Protein AF-F6G7V3-F1 (afdb_monomer)

Solvent-accessible surface area (backbone atoms only — not comparable to full-atom values): 4840 Å² total; per-residue (Å²): 88,52,71,74,74,72,52,85,84,90,72,59,66,74,58,52,62,55,48,46,76,80,42,76,64,89,87,80,87,70,90,53,80,82,68,68,76,89,85,80,88,88,69,96,54,73,84,82,43,58,69,70,58,46,54,50,50,53,51,53,51,53,53,51,52,56,59,61,75,75,113

Organism: Ralstonia solanacearum (strain Po82) (NCBI:txid1031711)

Foldseek 3Di:
DQLVPPDDDQDPPVVVVVCVVPGVHDDDDDPDPVSDDDDDDDDPDLVPDDPVVNVVVVVVVVVVVVVVVVD

Structure (mmCIF, N/CA/C/O backbone):
data_AF-F6G7V3-F1
#
_entry.id   AF-F6G7V3-F1
#
loop_
_atom_site.group_PDB
_atom_site.id
_atom_sit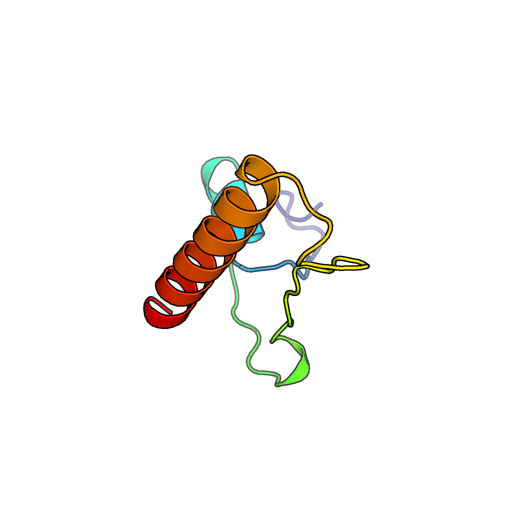e.type_symbol
_atom_site.label_atom_id
_atom_site.label_alt_id
_atom_site.label_comp_id
_atom_site.label_asym_id
_atom_site.label_entity_id
_atom_site.label_seq_id
_atom_site.pdbx_PDB_ins_code
_atom_site.Cartn_x
_atom_site.Cartn_y
_atom_site.Cartn_z
_atom_site.occupancy
_atom_site.B_iso_or_equiv
_atom_site.auth_seq_id
_atom_site.auth_comp_id
_atom_site.auth_asym_id
_atom_site.auth_atom_id
_atom_site.pdbx_PDB_model_num
ATOM 1 N N . MET A 1 1 ? -13.621 13.005 13.132 1.00 8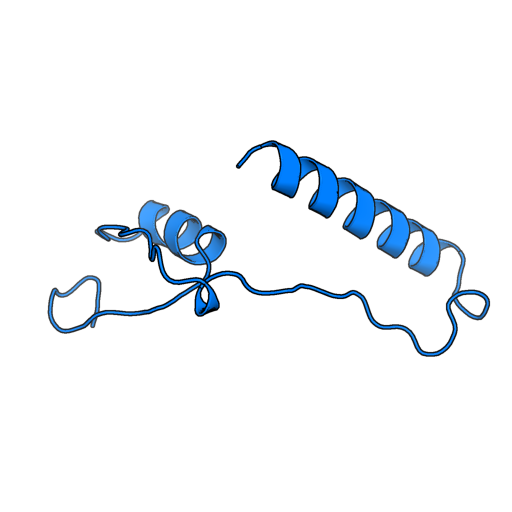4.62 1 MET A N 1
ATOM 2 C CA . MET A 1 1 ? -14.831 12.321 12.621 1.00 84.62 1 MET A CA 1
ATOM 3 C C . MET A 1 1 ? -14.814 10.851 13.013 1.00 84.62 1 MET A C 1
ATOM 5 O O . MET A 1 1 ? -15.635 10.482 13.835 1.00 84.62 1 MET A O 1
ATOM 9 N N . ILE A 1 2 ? -13.878 10.041 12.503 1.00 95.12 2 ILE A N 1
ATOM 10 C CA . ILE A 1 2 ? -13.816 8.603 12.836 1.00 95.12 2 ILE A CA 1
ATOM 11 C C . ILE A 1 2 ? -13.330 8.387 14.278 1.00 95.12 2 ILE A C 1
ATOM 13 O O . ILE A 1 2 ? -14.067 7.837 15.082 1.00 95.12 2 ILE A O 1
ATOM 17 N N . GLU A 1 3 ? -12.159 8.921 14.645 1.00 93.88 3 GLU A N 1
ATOM 18 C CA . GLU A 1 3 ? -11.611 8.820 16.016 1.00 93.88 3 GLU A CA 1
ATOM 19 C C . GLU A 1 3 ? -12.547 9.403 17.089 1.00 93.88 3 GLU A C 1
ATOM 21 O O . GLU A 1 3 ? -12.606 8.936 18.219 1.00 93.88 3 GLU A O 1
ATOM 26 N N . THR A 1 4 ? -13.331 10.414 16.721 1.00 93.75 4 THR A N 1
ATOM 27 C CA . THR A 1 4 ? -14.316 11.049 17.604 1.00 93.75 4 THR A CA 1
ATOM 28 C C . THR A 1 4 ? -15.658 10.302 17.642 1.00 93.75 4 THR A C 1
ATOM 30 O O . THR A 1 4 ? -16.627 10.844 18.162 1.00 93.75 4 THR A O 1
ATOM 33 N N . GLY A 1 5 ? -15.754 9.108 17.044 1.00 92.31 5 GLY A N 1
ATOM 34 C CA . GLY A 1 5 ? -16.929 8.230 17.102 1.00 92.31 5 GLY A CA 1
ATOM 35 C C . GLY A 1 5 ? -18.136 8.657 16.258 1.00 92.31 5 GLY A C 1
ATOM 36 O O . GLY A 1 5 ? -19.229 8.144 16.464 1.00 92.31 5 GLY A O 1
ATOM 37 N N . VAL A 1 6 ? -17.975 9.595 15.319 1.00 94.81 6 VAL A N 1
ATOM 38 C CA . VAL A 1 6 ? -19.092 10.179 14.542 1.00 94.81 6 VAL A CA 1
ATOM 39 C C . VAL A 1 6 ? -19.059 9.822 13.052 1.00 94.81 6 VAL A C 1
ATOM 41 O O . VAL A 1 6 ? -19.771 10.433 12.259 1.00 94.81 6 VAL A O 1
ATOM 44 N N . GLY A 1 7 ? -18.241 8.852 12.634 1.00 94.12 7 GLY A N 1
ATOM 45 C CA . GLY A 1 7 ? -18.235 8.389 11.245 1.00 94.12 7 GLY A CA 1
ATOM 46 C C . GLY A 1 7 ? -17.417 7.125 11.001 1.00 94.12 7 GLY A C 1
ATOM 47 O O . GLY A 1 7 ? -16.654 6.691 11.857 1.00 94.12 7 GLY A O 1
ATOM 48 N N . ILE A 1 8 ? -17.571 6.570 9.798 1.00 95.31 8 ILE A N 1
ATOM 49 C CA . ILE A 1 8 ? -16.860 5.385 9.299 1.00 95.31 8 ILE A CA 1
ATOM 50 C C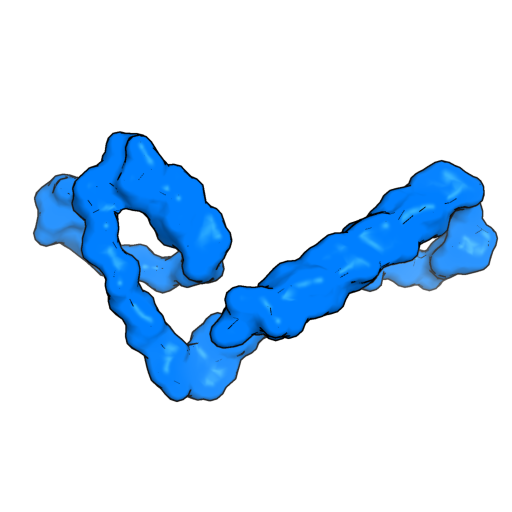 . ILE A 1 8 ? -16.099 5.794 8.034 1.00 95.31 8 ILE A C 1
ATOM 52 O O . ILE A 1 8 ? -16.595 6.598 7.243 1.00 95.31 8 ILE A O 1
ATOM 56 N N . GLY A 1 9 ? -14.894 5.258 7.848 1.00 94.00 9 GLY A N 1
ATOM 57 C CA . GLY A 1 9 ? -14.103 5.443 6.635 1.00 94.00 9 GLY A CA 1
ATOM 58 C C . GLY A 1 9 ? -13.727 4.103 6.016 1.00 94.00 9 GLY A C 1
ATOM 59 O O . GLY A 1 9 ? -13.400 3.164 6.735 1.00 94.00 9 GLY A O 1
ATOM 60 N N . VAL A 1 10 ? -13.742 4.034 4.686 1.00 94.25 10 VAL A N 1
ATOM 61 C CA . VAL A 1 10 ? -13.207 2.899 3.927 1.00 94.25 10 VAL A CA 1
ATOM 62 C C . VAL A 1 10 ? -11.869 3.324 3.342 1.00 94.25 10 VAL A C 1
ATOM 64 O O . VAL A 1 10 ? -11.796 4.265 2.553 1.00 94.25 10 VAL A O 1
ATOM 67 N N . VAL A 1 11 ? -10.802 2.655 3.765 1.00 93.00 11 VAL A N 1
ATOM 68 C CA . VAL A 1 11 ? -9.426 2.9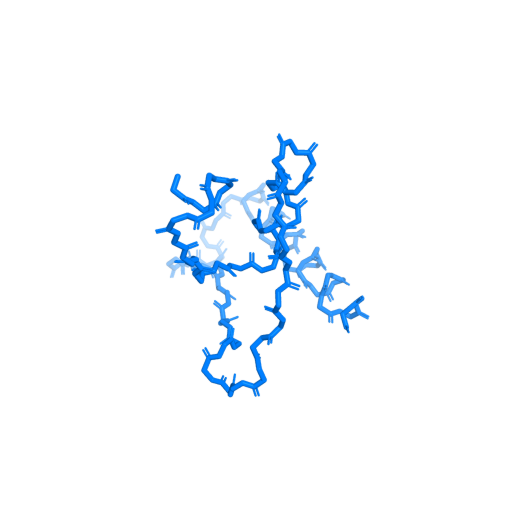51 3.356 1.00 93.00 11 VAL A CA 1
ATOM 69 C C . VAL A 1 11 ? -8.653 1.646 3.158 1.00 93.00 11 VAL A C 1
ATOM 71 O O . VAL A 1 11 ? -9.043 0.618 3.710 1.00 93.00 11 VAL A O 1
ATOM 74 N N . PRO A 1 12 ? -7.529 1.651 2.417 1.00 91.81 12 PRO A N 1
ATOM 75 C CA . PRO A 1 12 ? -6.632 0.502 2.396 1.00 91.81 12 PRO A CA 1
ATOM 76 C C . PRO A 1 12 ? -6.137 0.148 3.805 1.00 91.81 12 PRO A C 1
ATOM 78 O O . PRO A 1 12 ? -5.788 1.048 4.574 1.00 91.81 12 PRO A O 1
ATOM 81 N N . LEU A 1 13 ? -5.999 -1.149 4.103 1.00 92.00 13 LEU A N 1
ATOM 82 C CA . LEU A 1 13 ? -5.517 -1.641 5.403 1.00 92.00 13 LEU A CA 1
ATOM 83 C C . LEU A 1 13 ? -4.196 -0.984 5.835 1.00 92.00 13 LEU A C 1
ATOM 85 O O . LEU A 1 13 ? -4.040 -0.602 6.990 1.00 92.00 13 LEU A O 1
ATOM 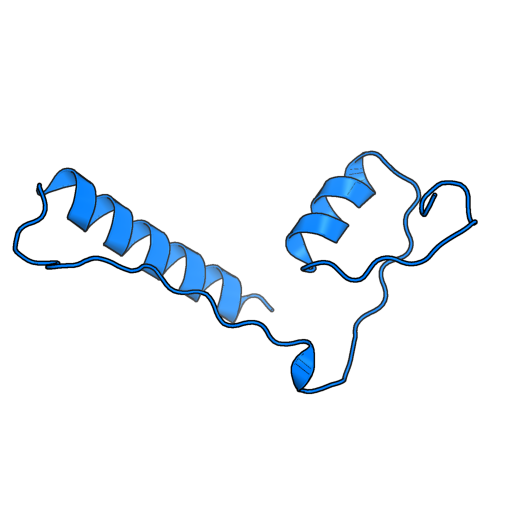89 N N . SER A 1 14 ? -3.270 -0.757 4.899 1.00 90.12 14 SER A N 1
ATOM 90 C CA . SER A 1 14 ? -1.996 -0.082 5.178 1.00 90.12 14 SER A CA 1
ATOM 91 C C . SER A 1 14 ? -2.166 1.335 5.745 1.00 90.12 14 S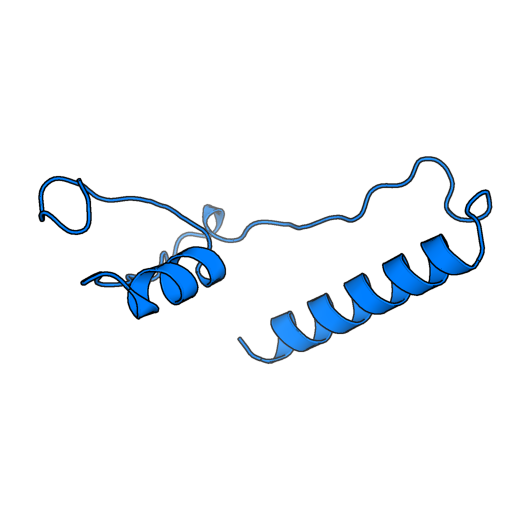ER A C 1
ATOM 93 O O . SER A 1 14 ? -1.380 1.758 6.587 1.00 90.12 14 SER A O 1
ATOM 95 N N . ALA A 1 15 ? -3.184 2.076 5.295 1.00 93.31 15 ALA A N 1
ATOM 96 C CA . ALA A 1 15 ? -3.487 3.408 5.811 1.00 93.31 15 ALA A CA 1
ATOM 97 C C . ALA A 1 15 ? -4.159 3.326 7.190 1.00 93.31 15 ALA A C 1
ATOM 99 O O . ALA A 1 15 ? -3.800 4.088 8.085 1.00 93.31 15 ALA A O 1
ATOM 100 N N . ALA A 1 16 ? -5.069 2.366 7.386 1.00 94.50 16 ALA A N 1
ATOM 101 C CA . ALA A 1 16 ? -5.696 2.120 8.684 1.00 94.50 16 ALA A CA 1
ATOM 102 C C . ALA A 1 16 ? -4.655 1.756 9.760 1.00 94.50 16 ALA A C 1
ATOM 104 O O . ALA A 1 16 ? -4.639 2.370 10.823 1.00 94.50 16 ALA A O 1
ATOM 105 N N . LEU A 1 17 ? -3.725 0.844 9.449 1.00 94.56 17 LEU A N 1
ATOM 106 C CA . LEU A 1 17 ? -2.621 0.451 10.336 1.00 94.56 17 LEU A CA 1
ATOM 107 C C . LEU A 1 17 ? -1.628 1.585 10.609 1.00 94.56 17 LEU A C 1
ATOM 109 O O . LEU A 1 17 ? -0.978 1.604 11.651 1.00 94.56 17 LEU A O 1
ATOM 113 N N . HIS A 1 18 ? -1.455 2.519 9.672 1.00 94.88 18 HIS A N 1
ATOM 114 C CA . HIS A 1 18 ? -0.653 3.710 9.932 1.00 94.88 18 HIS A CA 1
ATOM 115 C C . HIS A 1 18 ? -1.366 4.593 10.961 1.00 94.88 18 HIS A C 1
ATOM 117 O O . HIS A 1 18 ? -0.781 4.925 11.989 1.00 94.88 18 HIS A O 1
ATOM 123 N N . HIS A 1 19 ? -2.633 4.933 10.726 1.00 95.31 19 HIS A N 1
ATOM 124 C CA . 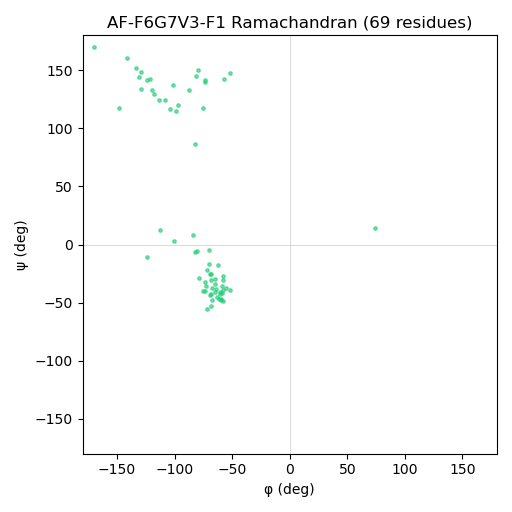HIS A 1 19 ? -3.371 5.835 11.607 1.00 95.31 19 HIS A CA 1
ATOM 125 C C . HIS A 1 19 ? -3.672 5.240 12.984 1.00 95.31 19 HIS A C 1
ATOM 127 O O . HIS A 1 19 ? -3.666 5.991 13.957 1.00 95.31 19 HIS A O 1
ATOM 133 N N . SER A 1 20 ? -3.837 3.919 13.108 1.00 94.75 20 SER A N 1
ATOM 134 C CA . SER A 1 20 ? -4.026 3.263 14.410 1.00 94.75 20 SER A CA 1
ATOM 135 C C . SER A 1 20 ? -2.829 3.427 15.356 1.00 94.75 20 SER A C 1
ATOM 137 O O . SER A 1 20 ? -2.980 3.283 16.565 1.00 94.75 20 SER A O 1
ATOM 139 N N . LYS A 1 21 ? -1.642 3.795 14.846 1.00 95.94 21 LYS A N 1
ATOM 140 C CA . LYS A 1 21 ? -0.476 4.130 15.687 1.00 95.94 21 LYS A CA 1
ATOM 141 C C . LYS A 1 21 ? -0.661 5.425 16.473 1.00 95.94 21 LYS A C 1
ATOM 143 O O . LYS A 1 21 ? 0.016 5.627 17.476 1.00 95.94 21 LYS A O 1
ATOM 148 N N . THR A 1 22 ? -1.508 6.325 15.982 1.00 96.56 22 THR A N 1
ATOM 149 C CA . THR A 1 22 ? -1.674 7.681 16.525 1.00 96.56 22 THR A CA 1
ATOM 150 C C . THR A 1 22 ? -3.110 8.003 16.921 1.00 96.56 22 THR A C 1
ATOM 152 O O . THR A 1 22 ? -3.328 9.041 17.531 1.00 96.56 22 THR A O 1
ATOM 155 N N . MET A 1 23 ? -4.074 7.155 16.555 1.00 95.25 23 MET A N 1
ATOM 156 C CA . MET A 1 23 ? -5.504 7.377 16.756 1.00 95.25 23 MET A CA 1
ATOM 157 C C . MET A 1 23 ? -6.182 6.137 17.336 1.00 95.25 23 MET A C 1
ATOM 159 O O . MET A 1 23 ? -5.776 5.008 17.057 1.00 95.25 23 MET A O 1
ATOM 163 N N . GLN A 1 24 ? -7.266 6.343 18.082 1.00 94.69 24 GLN A N 1
ATOM 164 C CA . GLN A 1 24 ? -8.107 5.255 18.594 1.00 94.69 24 GLN A CA 1
ATOM 165 C C . GLN A 1 24 ? -9.093 4.794 17.514 1.00 94.69 24 GLN A C 1
ATOM 167 O O . GLN A 1 24 ? -10.208 5.305 17.413 1.00 94.69 24 GLN A O 1
ATOM 172 N N . LEU A 1 25 ? -8.651 3.862 16.667 1.00 94.56 25 LEU A N 1
ATOM 173 C CA . LEU A 1 25 ? -9.431 3.329 15.550 1.00 94.56 25 LEU A CA 1
ATOM 174 C C . LEU A 1 25 ? -9.631 1.824 15.696 1.00 94.56 25 LEU A C 1
ATOM 176 O O . LEU A 1 25 ? -8.667 1.083 15.874 1.00 94.56 25 LEU A O 1
ATOM 180 N N . GLU A 1 26 ? -10.870 1.385 15.510 1.00 94.69 26 GLU A N 1
ATOM 181 C CA . GLU A 1 26 ? -11.194 -0.018 15.271 1.00 94.69 26 GLU A CA 1
ATOM 182 C C . GLU A 1 26 ? -11.102 -0.310 13.769 1.00 94.69 26 GLU A C 1
ATOM 184 O O . GLU A 1 26 ? -11.615 0.455 12.945 1.00 94.69 26 GLU A O 1
ATOM 189 N N . ILE A 1 27 ? -10.436 -1.407 13.402 1.00 95.81 27 ILE A N 1
ATOM 190 C CA . ILE A 1 27 ? -10.260 -1.827 12.006 1.00 95.81 27 ILE A CA 1
ATOM 191 C C . ILE A 1 27 ? -11.129 -3.057 11.759 1.00 95.81 27 ILE A C 1
ATOM 193 O O . ILE A 1 27 ? -10.983 -4.069 12.437 1.00 95.81 27 ILE A O 1
ATOM 197 N N . VAL A 1 28 ? -12.006 -2.972 10.759 1.00 94.81 28 VAL A N 1
ATOM 198 C CA . VAL A 1 28 ? -12.894 -4.065 10.348 1.00 94.81 28 VAL A CA 1
ATOM 199 C C . VAL A 1 28 ? -12.573 -4.450 8.908 1.00 94.81 28 VAL A C 1
ATOM 201 O O . VAL A 1 28 ? -12.501 -3.585 8.033 1.00 94.81 28 VAL A O 1
ATOM 204 N N . GLU A 1 29 ? -12.365 -5.743 8.669 1.00 93.06 29 GLU A N 1
ATOM 205 C CA . GLU A 1 29 ? -12.136 -6.283 7.329 1.00 93.06 29 GLU A CA 1
ATOM 206 C C . GLU A 1 29 ? -13.434 -6.296 6.511 1.00 93.06 29 GLU A C 1
ATOM 208 O O . GLU A 1 29 ? -14.510 -6.618 7.018 1.00 93.06 29 GLU A O 1
ATOM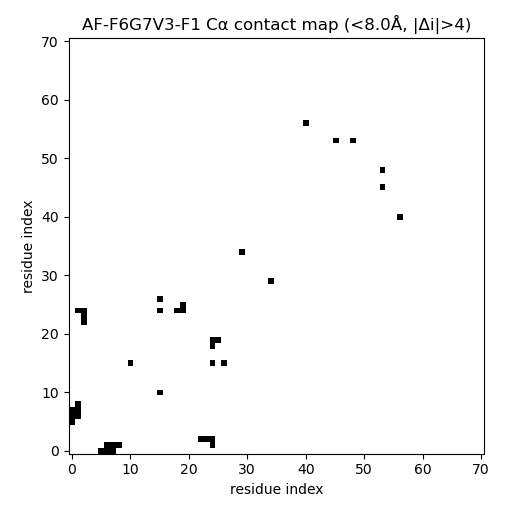 213 N N . LEU A 1 30 ? -13.325 -5.950 5.228 1.00 93.81 30 LEU A N 1
ATOM 214 C CA . LEU A 1 30 ? -14.424 -6.022 4.273 1.00 93.81 30 LEU A CA 1
ATOM 215 C C . LEU A 1 30 ? -14.293 -7.316 3.467 1.00 93.81 30 LEU A C 1
ATOM 217 O O . LEU A 1 30 ? -13.336 -7.475 2.715 1.00 93.81 30 LEU A O 1
ATOM 221 N N . ALA A 1 31 ? -15.259 -8.223 3.617 1.00 92.50 31 ALA A N 1
ATOM 222 C CA . ALA A 1 31 ? -15.249 -9.534 2.957 1.00 92.50 31 ALA A CA 1
ATOM 223 C C . ALA A 1 31 ? -15.715 -9.490 1.491 1.00 92.50 31 ALA A C 1
ATOM 225 O O . ALA A 1 31 ? -15.702 -10.501 0.787 1.00 92.50 31 ALA A O 1
ATOM 226 N N . ASP A 1 32 ? -16.181 -8.333 1.030 1.00 93.94 32 ASP A N 1
ATOM 227 C CA . ASP A 1 32 ? -16.702 -8.179 -0.314 1.00 93.94 32 ASP A CA 1
ATOM 228 C C . ASP A 1 32 ? -15.586 -8.178 -1.367 1.00 93.94 32 ASP A C 1
ATOM 230 O O . ASP A 1 32 ? -14.554 -7.528 -1.212 1.00 93.94 32 ASP A O 1
ATOM 234 N N . ALA A 1 33 ? -15.835 -8.813 -2.515 1.00 90.50 33 ALA A N 1
ATOM 235 C CA . ALA A 1 33 ? -14.855 -8.903 -3.602 1.00 90.50 33 ALA A CA 1
ATOM 236 C C . ALA A 1 33 ? -14.377 -7.533 -4.128 1.00 90.50 33 ALA A C 1
ATOM 238 O O . ALA A 1 33 ? -13.255 -7.415 -4.613 1.00 90.50 33 ALA A O 1
ATOM 239 N N . TRP A 1 34 ? -15.204 -6.487 -4.013 1.00 90.25 34 TRP A N 1
ATOM 240 C CA . TRP A 1 34 ? -14.842 -5.128 -4.427 1.00 90.25 34 TRP A CA 1
ATOM 241 C C . TRP A 1 34 ? -13.788 -4.473 -3.520 1.00 90.25 34 TRP A C 1
ATOM 243 O O . TRP A 1 34 ? -13.182 -3.480 -3.921 1.00 90.25 34 TRP A O 1
ATOM 253 N N . ALA A 1 35 ? -13.566 -4.996 -2.309 1.00 91.69 35 ALA A N 1
ATOM 254 C CA . ALA A 1 35 ? -12.614 -4.434 -1.354 1.00 91.69 35 ALA A CA 1
ATOM 255 C C . ALA A 1 35 ? -11.152 -4.660 -1.778 1.00 91.69 35 ALA A C 1
ATOM 257 O O . ALA A 1 35 ? -10.254 -3.918 -1.360 1.00 91.69 35 ALA A O 1
ATOM 258 N N . VAL A 1 36 ? -10.903 -5.654 -2.638 1.00 87.56 36 VAL A N 1
ATOM 259 C CA . VAL A 1 36 ? -9.582 -5.898 -3.216 1.00 87.56 36 VAL A CA 1
ATOM 260 C C . VAL A 1 36 ? -9.308 -4.852 -4.292 1.00 87.56 36 VAL A C 1
ATOM 262 O O . VAL A 1 36 ? -9.983 -4.785 -5.316 1.00 87.56 36 VAL A O 1
ATOM 265 N N . ARG A 1 37 ? -8.275 -4.037 -4.066 1.00 86.12 37 ARG A N 1
ATOM 266 C CA . ARG A 1 37 ? -7.801 -3.045 -5.037 1.00 86.12 37 ARG A CA 1
ATOM 267 C C . ARG A 1 37 ? -6.562 -3.540 -5.773 1.00 86.12 37 ARG A C 1
ATOM 269 O O . ARG A 1 37 ? -5.609 -4.011 -5.148 1.00 86.12 37 ARG A O 1
ATOM 276 N N . GLU A 1 38 ? -6.523 -3.313 -7.076 1.00 86.56 38 GLU A N 1
ATOM 277 C CA . GLU A 1 38 ? -5.316 -3.502 -7.876 1.00 86.56 38 GLU A CA 1
ATOM 278 C C . GLU A 1 38 ? -4.363 -2.304 -7.723 1.00 86.56 38 GLU A C 1
ATOM 280 O O . GLU A 1 38 ? -4.776 -1.166 -7.473 1.00 86.56 38 GLU A O 1
ATOM 285 N N . ARG A 1 39 ? -3.057 -2.556 -7.846 1.00 88.00 39 ARG A N 1
ATOM 286 C CA . ARG A 1 39 ? -2.017 -1.520 -7.895 1.00 88.00 39 ARG A CA 1
ATOM 287 C C . ARG A 1 39 ? -1.139 -1.775 -9.106 1.00 88.00 39 ARG A C 1
ATOM 289 O O . ARG A 1 39 ? -0.698 -2.900 -9.306 1.00 88.00 39 ARG A O 1
ATOM 296 N N . ALA A 1 40 ? -0.852 -0.724 -9.862 1.00 91.75 40 ALA A N 1
ATOM 297 C CA . ALA A 1 40 ? -0.012 -0.803 -11.046 1.00 91.75 40 ALA A CA 1
ATOM 298 C C . ALA A 1 40 ? 1.059 0.287 -11.024 1.00 91.75 40 ALA A C 1
ATOM 300 O O . ALA A 1 40 ? 0.807 1.416 -10.597 1.00 91.75 40 ALA A O 1
ATOM 301 N N . VAL A 1 41 ? 2.241 -0.056 -11.531 1.00 93.19 41 VAL A N 1
ATOM 302 C CA . VAL A 1 41 ? 3.258 0.908 -11.947 1.00 93.19 41 VAL A CA 1
ATOM 303 C C . VAL A 1 41 ? 3.098 1.088 -13.451 1.00 93.19 41 VAL A C 1
ATOM 305 O O . VAL A 1 41 ? 3.178 0.118 -14.200 1.00 93.19 41 VAL A O 1
ATOM 308 N N . ILE A 1 42 ? 2.820 2.313 -13.892 1.00 95.06 42 ILE A N 1
ATOM 309 C CA . ILE A 1 42 ? 2.520 2.605 -15.296 1.00 95.06 42 ILE A CA 1
ATOM 310 C C . ILE A 1 42 ? 3.640 3.462 -15.866 1.00 95.06 42 ILE A C 1
ATOM 312 O O . ILE A 1 42 ? 3.926 4.548 -15.362 1.00 95.06 42 ILE A O 1
ATOM 316 N N . VAL A 1 43 ? 4.240 2.983 -16.951 1.00 95.25 43 VAL A N 1
ATOM 317 C CA . VAL A 1 43 ? 5.251 3.706 -17.721 1.00 95.25 43 VAL A CA 1
ATOM 318 C C . VAL A 1 43 ? 4.868 3.682 -19.191 1.00 95.25 43 VAL A C 1
ATOM 320 O O . VAL A 1 43 ? 4.224 2.746 -19.658 1.00 95.25 43 VAL A O 1
ATOM 323 N N . ARG A 1 44 ? 5.228 4.736 -19.926 1.00 95.31 44 ARG A N 1
ATOM 324 C CA . ARG A 1 44 ? 4.926 4.821 -21.362 1.00 95.31 44 ARG A CA 1
ATOM 325 C C . ARG A 1 44 ? 5.745 3.813 -22.170 1.00 95.31 44 ARG A C 1
ATOM 327 O O . ARG A 1 44 ? 5.212 3.194 -23.079 1.00 95.31 44 ARG A O 1
ATOM 334 N N . ASP A 1 45 ? 7.026 3.714 -21.843 1.00 96.50 45 ASP A N 1
ATOM 335 C CA . ASP A 1 45 ? 8.005 2.824 -22.456 1.00 96.50 45 ASP A CA 1
ATOM 336 C C . ASP A 1 45 ? 9.017 2.453 -21.369 1.00 96.50 45 ASP A C 1
ATOM 338 O O . ASP A 1 45 ? 9.660 3.338 -20.804 1.00 96.50 45 ASP A O 1
ATOM 342 N N . LEU A 1 46 ? 9.094 1.167 -21.029 1.00 94.94 46 LEU A N 1
ATOM 343 C CA . LEU A 1 46 ? 9.975 0.665 -19.978 1.00 94.94 46 LEU A CA 1
ATOM 344 C C . LEU A 1 46 ? 11.444 0.673 -20.423 1.00 94.94 46 LEU A C 1
ATOM 346 O O . LEU A 1 46 ? 12.325 0.961 -19.615 1.00 94.94 46 LEU A O 1
ATOM 350 N N . GLU A 1 47 ? 11.713 0.391 -21.699 1.00 95.00 47 GLU A N 1
ATOM 351 C CA . GLU A 1 47 ? 13.074 0.309 -22.240 1.00 95.00 47 GLU A CA 1
ATOM 352 C C . GLU A 1 47 ? 13.700 1.698 -22.397 1.00 95.00 47 GLU A C 1
ATOM 354 O O . GLU A 1 47 ? 14.900 1.871 -22.170 1.00 95.00 47 GLU A O 1
ATOM 359 N N . GLY A 1 48 ? 12.874 2.706 -22.688 1.00 96.44 48 GLY A N 1
ATOM 360 C CA . GLY A 1 48 ? 13.275 4.110 -22.778 1.00 96.44 48 GLY A CA 1
ATOM 361 C C . GLY A 1 48 ? 13.647 4.770 -21.444 1.00 96.44 48 GLY A C 1
ATOM 362 O O . GLY A 1 48 ? 14.074 5.927 -21.430 1.00 96.44 48 GLY A O 1
ATOM 363 N N . LEU A 1 49 ? 13.501 4.079 -20.308 1.00 97.19 49 LEU A N 1
ATOM 364 C CA . LEU A 1 49 ? 13.803 4.645 -18.995 1.00 97.19 49 LEU A CA 1
ATOM 365 C C . LEU A 1 49 ? 15.305 4.608 -18.647 1.00 97.19 49 LEU A C 1
ATOM 367 O O . LEU A 1 49 ? 15.999 3.612 -18.909 1.00 97.19 49 LEU A O 1
ATOM 371 N N . PRO A 1 50 ? 15.812 5.637 -17.933 1.00 97.56 50 PRO A N 1
ATOM 372 C CA . PRO A 1 50 ? 17.124 5.579 -17.297 1.00 97.56 50 PRO A CA 1
ATOM 373 C C . PRO A 1 50 ? 17.267 4.330 -16.422 1.00 97.56 50 PRO A C 1
ATOM 375 O O . PRO A 1 50 ? 16.301 3.886 -15.799 1.00 97.56 50 PRO A O 1
ATOM 378 N N . GLY A 1 51 ? 18.481 3.780 -16.330 1.00 97.44 51 GLY A N 1
ATOM 379 C CA . GLY A 1 51 ? 18.732 2.553 -15.560 1.00 97.44 51 GLY A CA 1
ATOM 380 C C . GLY A 1 51 ? 18.277 2.645 -14.099 1.00 97.44 51 GLY A C 1
ATOM 381 O O . GLY A 1 51 ? 17.702 1.696 -13.581 1.00 97.44 51 GLY A O 1
ATOM 382 N N . CYS A 1 52 ? 18.434 3.810 -13.461 1.00 97.38 52 CYS A N 1
ATOM 383 C CA . CYS A 1 52 ? 17.963 4.033 -12.091 1.00 97.38 52 CYS A CA 1
ATOM 384 C C . CY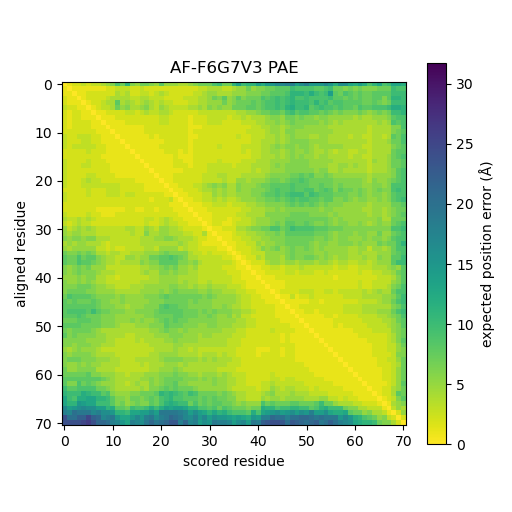S A 1 52 ? 16.433 3.968 -11.950 1.00 97.38 52 CYS A C 1
ATOM 386 O O . CYS A 1 52 ? 15.938 3.504 -10.928 1.00 97.38 52 CYS A O 1
ATOM 388 N N . ALA A 1 53 ? 15.680 4.402 -12.964 1.00 96.81 53 ALA A N 1
ATOM 389 C CA . ALA A 1 53 ? 14.223 4.339 -12.945 1.00 96.81 53 ALA A CA 1
ATOM 390 C C . ALA A 1 53 ? 13.728 2.899 -13.130 1.00 96.81 53 ALA A C 1
ATOM 392 O O . ALA A 1 53 ? 12.812 2.491 -12.425 1.00 96.81 53 ALA A O 1
ATOM 393 N N . ARG A 1 54 ? 14.365 2.113 -14.010 1.00 97.38 54 ARG A N 1
ATOM 394 C CA . ARG A 1 54 ? 14.081 0.672 -14.141 1.00 97.38 54 ARG A CA 1
ATOM 395 C C . ARG A 1 54 ? 14.378 -0.081 -12.847 1.00 97.38 54 ARG A C 1
ATOM 397 O O . ARG A 1 54 ? 13.498 -0.765 -12.350 1.00 97.38 54 ARG A O 1
ATOM 404 N N . ALA A 1 55 ? 15.542 0.165 -12.244 1.00 97.25 55 ALA A N 1
ATOM 405 C CA . ALA A 1 55 ? 15.916 -0.455 -10.974 1.00 97.25 55 ALA A CA 1
ATOM 406 C C . ALA A 1 55 ? 14.909 -0.151 -9.848 1.00 97.25 55 ALA A C 1
ATOM 408 O O . ALA A 1 55 ? 14.576 -1.028 -9.061 1.00 97.25 55 ALA A O 1
ATOM 409 N N . LEU A 1 56 ? 14.381 1.079 -9.787 1.00 97.56 56 LEU A N 1
ATOM 410 C CA . LEU A 1 56 ? 13.320 1.421 -8.837 1.00 97.56 56 LEU A CA 1
ATOM 411 C C . LEU A 1 56 ? 12.020 0.655 -9.119 1.00 97.56 56 LEU A C 1
ATOM 413 O O . LEU A 1 56 ? 11.346 0.237 -8.185 1.00 97.56 56 LEU A O 1
ATOM 417 N N . ILE A 1 57 ? 11.637 0.507 -10.388 1.00 97.12 57 ILE A N 1
ATOM 418 C CA . ILE A 1 57 ? 10.429 -0.237 -10.764 1.00 97.12 57 ILE A CA 1
ATOM 419 C C . ILE A 1 57 ? 10.561 -1.703 -10.353 1.00 97.12 57 ILE A C 1
ATOM 421 O O . ILE A 1 57 ? 9.624 -2.233 -9.759 1.00 97.12 57 ILE A O 1
ATOM 425 N N . ASP A 1 58 ? 11.714 -2.317 -10.617 1.00 95.69 58 ASP A N 1
ATOM 426 C CA . ASP A 1 58 ? 11.999 -3.700 -10.234 1.00 95.69 58 ASP A CA 1
ATOM 427 C C . ASP A 1 58 ? 11.862 -3.875 -8.709 1.00 95.69 58 ASP A C 1
ATOM 429 O O . ASP A 1 58 ? 11.090 -4.716 -8.248 1.00 95.69 58 ASP A O 1
ATOM 433 N N . GLU A 1 59 ? 12.476 -2.984 -7.924 1.00 97.06 59 GLU A N 1
ATOM 434 C CA . GLU A 1 59 ? 12.389 -2.994 -6.455 1.00 97.06 59 GLU A CA 1
ATOM 435 C C . GLU A 1 59 ? 10.947 -2.817 -5.939 1.00 97.06 59 GLU A C 1
ATOM 437 O O . GLU A 1 59 ? 10.512 -3.483 -4.995 1.00 97.06 59 GLU A O 1
ATOM 442 N N . LEU A 1 60 ? 10.169 -1.923 -6.559 1.00 95.44 60 LEU A N 1
ATOM 443 C CA . LEU A 1 60 ? 8.766 -1.706 -6.195 1.00 95.44 60 LEU A CA 1
ATOM 444 C C . LEU A 1 60 ? 7.912 -2.951 -6.462 1.00 95.44 60 LEU A C 1
ATOM 446 O O . LEU A 1 60 ? 7.009 -3.246 -5.673 1.00 95.44 60 LEU A O 1
ATOM 450 N N . ILE A 1 61 ? 8.176 -3.665 -7.560 1.00 93.56 61 ILE A N 1
ATOM 451 C CA . ILE A 1 61 ? 7.475 -4.905 -7.908 1.00 93.56 61 ILE A CA 1
ATOM 452 C C . ILE A 1 61 ? 7.833 -6.009 -6.909 1.00 93.56 61 ILE A C 1
ATOM 454 O O . ILE A 1 61 ? 6.921 -6.635 -6.365 1.00 93.56 61 ILE A O 1
ATOM 458 N N . GLU A 1 62 ? 9.118 -6.205 -6.610 1.00 94.75 62 GLU A N 1
ATOM 459 C CA . GLU A 1 62 ? 9.579 -7.202 -5.635 1.00 94.75 62 GLU A CA 1
ATOM 460 C C . GLU A 1 62 ? 9.000 -6.934 -4.239 1.00 94.75 62 GLU A C 1
ATOM 462 O O . GLU A 1 62 ? 8.394 -7.816 -3.622 1.00 94.75 62 GLU A O 1
ATOM 467 N N . THR A 1 63 ? 9.074 -5.683 -3.775 1.00 93.31 63 THR A N 1
ATOM 468 C CA . THR A 1 63 ? 8.495 -5.265 -2.491 1.00 93.31 63 THR A CA 1
ATOM 469 C C . THR A 1 63 ? 6.986 -5.524 -2.447 1.00 93.31 63 THR A C 1
ATOM 471 O O . THR A 1 63 ? 6.452 -5.988 -1.435 1.00 93.31 63 THR A O 1
ATOM 474 N N . ALA A 1 64 ? 6.268 -5.244 -3.540 1.00 88.44 64 ALA A N 1
ATOM 475 C CA . ALA A 1 64 ? 4.828 -5.466 -3.609 1.00 88.44 64 ALA A CA 1
ATOM 476 C C . ALA A 1 64 ? 4.455 -6.957 -3.575 1.00 88.44 64 ALA A C 1
ATOM 478 O O . ALA A 1 64 ? 3.453 -7.305 -2.948 1.00 88.44 64 ALA A O 1
ATOM 479 N N . GLN A 1 65 ? 5.246 -7.825 -4.212 1.00 86.94 65 GLN A N 1
ATOM 480 C CA . GLN A 1 65 ? 5.048 -9.278 -4.193 1.00 86.94 65 GLN A CA 1
ATOM 481 C C . GLN A 1 65 ? 5.314 -9.865 -2.804 1.00 86.94 65 GLN A C 1
ATOM 483 O O . GLN A 1 65 ? 4.512 -10.661 -2.314 1.00 86.94 65 GLN A O 1
ATOM 488 N N . ALA A 1 66 ? 6.379 -9.419 -2.132 1.00 86.00 66 ALA A N 1
ATOM 489 C CA . ALA A 1 66 ? 6.675 -9.822 -0.760 1.00 86.00 66 ALA A CA 1
ATOM 490 C C . ALA A 1 66 ? 5.543 -9.432 0.207 1.00 86.00 66 ALA A C 1
ATOM 492 O O . ALA A 1 66 ? 5.119 -10.243 1.027 1.00 86.00 66 ALA A O 1
ATOM 493 N N . ALA A 1 67 ? 4.996 -8.220 0.063 1.00 78.19 67 ALA A N 1
ATOM 494 C CA . ALA A 1 67 ? 3.870 -7.749 0.870 1.00 78.19 67 ALA A CA 1
ATOM 495 C C . ALA A 1 67 ? 2.541 -8.468 0.563 1.00 78.19 67 ALA A C 1
ATOM 497 O O . ALA A 1 67 ? 1.657 -8.501 1.417 1.00 78.19 67 ALA A O 1
ATOM 498 N N . ALA A 1 68 ? 2.374 -9.019 -0.644 1.00 70.44 68 ALA A N 1
ATOM 499 C CA . ALA A 1 68 ? 1.196 -9.806 -1.013 1.00 70.44 68 ALA A CA 1
ATOM 500 C C . ALA A 1 68 ? 1.252 -11.244 -0.468 1.00 70.44 68 ALA A C 1
ATOM 502 O O . ALA A 1 68 ? 0.207 -11.819 -0.197 1.00 70.44 68 ALA A O 1
ATOM 503 N N . GLY A 1 69 ? 2.450 -11.815 -0.288 1.00 61.38 69 GLY A N 1
ATOM 504 C CA . GLY A 1 69 ? 2.642 -13.154 0.286 1.00 61.38 69 GLY A CA 1
ATOM 505 C C . GLY A 1 69 ? 2.620 -13.214 1.820 1.00 61.38 69 GLY A C 1
ATOM 506 O O . GLY A 1 69 ? 2.677 -14.304 2.382 1.00 61.38 69 GLY A O 1
ATOM 507 N N . SER A 1 70 ? 2.572 -12.064 2.498 1.00 55.50 70 SER A N 1
ATOM 508 C CA . SER A 1 70 ? 2.501 -11.950 3.963 1.00 55.50 70 SER A CA 1
ATOM 509 C C . SER A 1 70 ? 1.093 -11.669 4.510 1.00 55.50 70 SER A C 1
ATOM 511 O O . SER A 1 70 ? 0.960 -11.425 5.709 1.00 55.50 70 SER A O 1
ATOM 513 N N . ALA A 1 71 ? 0.083 -11.618 3.637 1.00 48.06 71 ALA A N 1
ATOM 514 C CA . ALA A 1 71 ? -1.328 -11.392 3.959 1.00 48.06 71 ALA A CA 1
ATOM 515 C C . ALA A 1 71 ? -2.108 -12.704 3.817 1.00 48.06 71 ALA A C 1
ATOM 517 O O . ALA A 1 71 ? -3.003 -12.931 4.657 1.00 48.06 71 ALA A O 1
#

Mean predicted aligned error: 4.73 Å

pLDDT: mean 91.5, std 8.94, range [48.06, 97.56]

Radius of gyration: 16.98 Å; Cα contacts (8 Å, |Δi|>4): 20; chains: 1; bounding box: 38×26×41 Å

Secondary structure (DSSP, 8-state):
-TTTTS------HHHHHHHTTTS--------SGGGPPP-----S-STTS-HHHHHHHHHHHHHHHHHHTT-

Sequence (71 aa):
MIETGVGIGVVPLSAALHHSKTMQLEIVELADAWAVRERAVIVRDLEGLPGCARALIDELIETAQAAAGSA